Protein AF-A0AB38Z827-F1 (afdb_monomer_lite)

Secondary structure (DSSP, 8-state):
-------B-SSS-B-------HHHHHHHHHHHHHTTS-HHHHHHHHHHHHT---------------------

Structure (mmCIF, N/CA/C/O backbone):
data_AF-A0AB38Z827-F1
#
_entry.id   AF-A0AB38Z827-F1
#
loop_
_atom_site.group_PDB
_atom_site.id
_atom_site.type_symbol
_atom_site.label_atom_id
_atom_site.label_alt_id
_atom_site.label_comp_id
_atom_site.label_asym_id
_atom_site.label_entity_id
_atom_site.label_seq_id
_atom_site.pdbx_PDB_ins_code
_atom_site.Cartn_x
_atom_site.Cartn_y
_atom_site.Cartn_z
_atom_site.occupancy
_atom_site.B_iso_or_equiv
_atom_site.auth_seq_id
_atom_site.auth_comp_id
_atom_site.auth_asym_id
_atom_site.auth_atom_id
_atom_site.pdbx_PDB_model_num
ATOM 1 N N . MET A 1 1 ? -13.509 -11.149 -26.187 1.00 42.94 1 MET A N 1
ATOM 2 C CA . MET A 1 1 ? -12.892 -10.876 -24.870 1.00 42.94 1 MET A CA 1
ATOM 3 C C . MET A 1 1 ? -12.782 -9.370 -24.705 1.00 42.94 1 MET A C 1
ATOM 5 O O . MET A 1 1 ? -12.105 -8.734 -25.503 1.00 42.94 1 MET A O 1
ATOM 9 N N . ALA A 1 2 ? -13.533 -8.782 -23.771 1.00 47.00 2 ALA A N 1
ATOM 10 C CA . ALA A 1 2 ? -13.531 -7.338 -23.561 1.00 47.00 2 ALA A CA 1
ATOM 11 C C . ALA A 1 2 ? -12.141 -6.904 -23.081 1.00 47.00 2 ALA A C 1
ATOM 13 O O . ALA A 1 2 ? -11.714 -7.271 -21.991 1.00 47.00 2 ALA A O 1
ATOM 14 N N . LYS A 1 3 ? -11.421 -6.158 -23.924 1.00 55.03 3 LYS A N 1
ATOM 15 C CA . LYS A 1 3 ? -10.141 -5.543 -23.579 1.00 55.03 3 LYS A CA 1
ATOM 16 C C . LYS A 1 3 ? -10.446 -4.496 -22.511 1.00 55.03 3 LYS A C 1
ATOM 18 O O . LYS A 1 3 ? -10.900 -3.399 -22.835 1.00 55.03 3 LYS A O 1
ATOM 23 N N . THR A 1 4 ? -10.298 -4.865 -21.241 1.00 60.53 4 THR A N 1
ATOM 24 C CA . THR A 1 4 ? -10.374 -3.942 -20.110 1.00 60.53 4 THR A CA 1
ATOM 25 C C . THR A 1 4 ? -9.378 -2.828 -20.397 1.00 60.53 4 THR A C 1
ATOM 27 O O . THR A 1 4 ? -8.167 -3.040 -20.388 1.00 60.53 4 THR A O 1
ATOM 30 N N . ARG A 1 5 ? -9.892 -1.651 -20.778 1.00 57.31 5 ARG A N 1
ATOM 31 C CA . ARG A 1 5 ? -9.073 -0.461 -21.002 1.00 57.31 5 ARG A CA 1
ATOM 32 C C . ARG A 1 5 ? -8.354 -0.198 -19.691 1.00 57.31 5 ARG A C 1
ATOM 34 O O . ARG A 1 5 ? -8.982 0.226 -18.725 1.00 57.31 5 ARG A O 1
ATOM 41 N N . GLN A 1 6 ? -7.064 -0.511 -19.642 1.00 57.34 6 GLN A N 1
ATOM 42 C CA . GLN A 1 6 ? -6.266 -0.158 -18.486 1.00 57.34 6 GLN A CA 1
ATOM 43 C C . GLN A 1 6 ? -6.326 1.366 -18.353 1.00 57.34 6 GLN A C 1
ATOM 45 O O . GLN A 1 6 ? -6.108 2.064 -19.349 1.00 57.34 6 GLN A O 1
ATOM 50 N N . PRO A 1 7 ? -6.676 1.899 -17.176 1.00 55.56 7 PRO A N 1
ATOM 51 C CA . PRO A 1 7 ? -6.691 3.333 -16.962 1.00 55.56 7 PRO A CA 1
ATOM 52 C C . PRO A 1 7 ? -5.234 3.789 -16.875 1.00 55.56 7 PRO A C 1
ATOM 54 O O . PRO A 1 7 ? -4.632 3.815 -15.799 1.00 55.56 7 PRO A O 1
ATOM 57 N N . VAL A 1 8 ? -4.639 4.064 -18.036 1.00 55.66 8 VAL A N 1
ATOM 58 C CA . VAL A 1 8 ? -3.293 4.619 -18.133 1.00 55.66 8 VAL A CA 1
ATOM 59 C C . VAL A 1 8 ? -3.373 6.094 -17.737 1.00 55.66 8 VAL A C 1
ATOM 61 O O . VAL A 1 8 ? -4.119 6.860 -18.344 1.00 55.66 8 VAL A O 1
ATOM 64 N N . VAL A 1 9 ? -2.634 6.496 -16.704 1.00 57.16 9 VAL A N 1
ATOM 65 C CA . VAL A 1 9 ? -2.562 7.882 -16.218 1.00 57.16 9 VAL A CA 1
ATOM 66 C C . VAL A 1 9 ? -1.171 8.439 -16.543 1.00 57.16 9 VAL A C 1
ATOM 68 O O . VAL A 1 9 ? -0.185 8.079 -15.905 1.00 57.16 9 VAL A O 1
ATOM 71 N N . GLY A 1 10 ? -1.065 9.324 -17.538 1.00 65.31 10 GLY A N 1
ATOM 72 C CA . GLY A 1 10 ? 0.216 9.890 -18.000 1.00 65.31 10 GLY A CA 1
ATOM 73 C C . GLY A 1 10 ? 1.025 8.960 -18.925 1.00 65.31 10 GLY A C 1
ATOM 74 O O . GLY A 1 10 ? 0.462 8.087 -19.578 1.00 65.31 10 GLY A O 1
ATOM 75 N N . LYS A 1 11 ? 2.356 9.150 -19.004 1.00 63.91 11 LYS A N 1
ATOM 76 C CA . LYS A 1 11 ? 3.281 8.270 -19.755 1.00 63.91 11 LYS A CA 1
ATOM 77 C C . LYS A 1 11 ? 3.635 7.042 -18.890 1.00 63.91 11 LYS A C 1
ATOM 79 O O . LYS A 1 11 ? 4.366 7.189 -17.916 1.00 63.91 11 LYS A O 1
ATOM 84 N N . ASN A 1 12 ? 3.126 5.854 -19.236 1.00 75.62 12 ASN A N 1
ATOM 85 C CA . ASN A 1 12 ? 3.466 4.541 -18.641 1.00 75.62 12 ASN A CA 1
ATOM 86 C C . ASN A 1 12 ? 3.072 4.278 -17.170 1.00 75.62 12 ASN A C 1
ATOM 88 O O . ASN A 1 12 ? 3.768 3.542 -16.473 1.00 75.62 12 ASN A O 1
ATOM 92 N N . LYS A 1 13 ? 1.954 4.817 -16.669 1.00 79.88 13 LYS A N 1
ATOM 93 C CA . LYS A 1 13 ? 1.422 4.420 -15.346 1.00 79.88 13 LYS A CA 1
ATOM 94 C C . LYS A 1 13 ? 0.009 3.882 -15.480 1.00 79.88 13 LYS A C 1
ATOM 96 O O . LYS A 1 13 ? -0.766 4.434 -16.246 1.00 79.88 13 LYS A O 1
ATOM 101 N N . VAL A 1 14 ? -0.338 2.854 -14.709 1.00 81.00 14 VAL A N 1
ATOM 102 C CA . VAL A 1 14 ? -1.697 2.294 -14.636 1.00 81.00 14 VAL A CA 1
ATOM 103 C C . VAL A 1 14 ? -2.267 2.552 -13.245 1.00 81.00 14 VAL A C 1
ATOM 105 O O . VAL A 1 14 ? -1.559 2.407 -12.248 1.00 81.00 14 VAL A O 1
ATOM 108 N N . SER A 1 15 ? -3.538 2.947 -13.169 1.00 83.81 15 SER A N 1
ATOM 109 C CA . SER A 1 15 ? -4.262 3.032 -11.898 1.00 83.81 15 SER A CA 1
ATOM 110 C C . SER A 1 15 ? -4.890 1.681 -11.551 1.00 83.81 15 SER A C 1
ATOM 112 O O . SER A 1 15 ? -5.592 1.083 -12.365 1.00 83.81 15 SER A O 1
ATOM 114 N N . ILE A 1 16 ? -4.647 1.202 -10.333 1.00 84.38 16 ILE A N 1
ATOM 115 C CA . ILE A 1 16 ? -5.244 -0.024 -9.798 1.00 84.38 16 ILE A CA 1
ATOM 116 C C . ILE A 1 16 ? -6.116 0.379 -8.611 1.00 84.38 16 ILE A C 1
ATOM 118 O O . ILE A 1 16 ? -5.661 1.104 -7.727 1.00 84.38 16 ILE A O 1
ATOM 122 N N . ARG A 1 17 ? -7.372 -0.080 -8.592 1.00 90.88 17 ARG A N 1
ATOM 123 C CA . ARG A 1 17 ? -8.245 0.038 -7.418 1.00 90.88 17 ARG A CA 1
ATOM 124 C C . ARG A 1 17 ? -8.096 -1.215 -6.569 1.00 90.88 17 ARG A C 1
ATOM 126 O O . ARG A 1 17 ? -8.218 -2.321 -7.085 1.00 90.88 17 ARG A O 1
ATOM 133 N N . VAL A 1 18 ? -7.853 -1.021 -5.281 1.00 88.31 18 VAL A N 1
ATOM 134 C CA . VAL A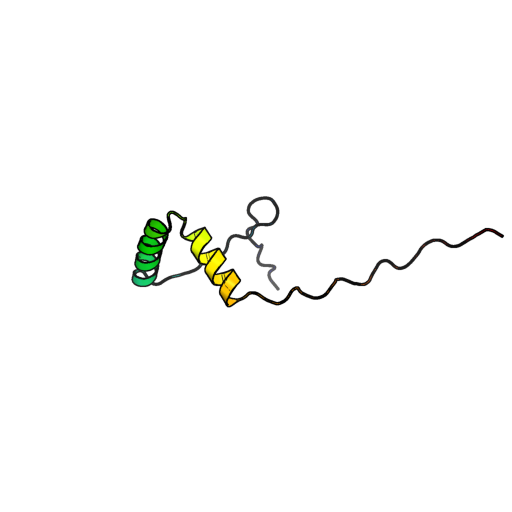 1 18 ? -7.706 -2.080 -4.282 1.00 88.31 18 VAL A CA 1
ATOM 135 C C . VAL A 1 18 ? -8.642 -1.792 -3.119 1.00 88.31 18 VAL A C 1
ATOM 137 O O . VAL A 1 18 ? -8.852 -0.632 -2.766 1.00 88.31 18 VAL A O 1
ATOM 140 N N . LEU A 1 19 ? -9.230 -2.846 -2.560 1.00 94.62 19 LEU A N 1
ATOM 141 C CA . LEU A 1 19 ? -10.082 -2.766 -1.381 1.00 94.62 19 LEU A CA 1
ATOM 142 C C . LEU A 1 19 ? -9.286 -3.270 -0.181 1.00 94.62 19 LEU A C 1
ATOM 144 O O . LEU A 1 19 ? -8.714 -4.356 -0.235 1.00 94.62 19 LEU A O 1
ATOM 148 N N . PHE A 1 20 ? -9.266 -2.476 0.882 1.00 94.44 20 PHE A N 1
ATOM 149 C CA . PHE A 1 20 ? -8.717 -2.847 2.182 1.00 94.44 20 PHE A CA 1
ATOM 150 C C . PHE A 1 20 ? -9.847 -2.889 3.204 1.00 94.44 20 PHE A C 1
ATOM 152 O O . PHE A 1 20 ? -10.849 -2.185 3.046 1.00 94.44 20 PHE A O 1
ATOM 159 N N . SER A 1 21 ? -9.673 -3.681 4.263 1.00 97.81 21 SER A N 1
ATOM 160 C CA . SER A 1 21 ? -10.488 -3.485 5.458 1.00 97.81 21 SER A CA 1
ATOM 161 C C . SER A 1 21 ? -10.194 -2.099 6.044 1.00 97.81 21 SER A C 1
ATOM 163 O O . SER A 1 21 ? -9.099 -1.553 5.873 1.00 97.81 21 SER A O 1
ATOM 165 N N . GLU A 1 22 ? -11.165 -1.514 6.742 1.00 97.31 22 GLU A N 1
ATOM 166 C CA . GLU A 1 22 ? -10.971 -0.206 7.372 1.00 97.31 22 GLU A CA 1
ATOM 167 C C . GLU A 1 22 ? -9.823 -0.236 8.394 1.00 97.31 22 GLU A C 1
ATOM 169 O O . GLU A 1 22 ? -9.000 0.678 8.428 1.00 97.31 22 GLU A O 1
ATOM 174 N N . ALA A 1 23 ? -9.707 -1.319 9.167 1.00 97.62 23 ALA A N 1
ATOM 175 C CA . ALA A 1 23 ? -8.644 -1.496 10.153 1.00 97.62 23 ALA A CA 1
ATOM 176 C C . ALA A 1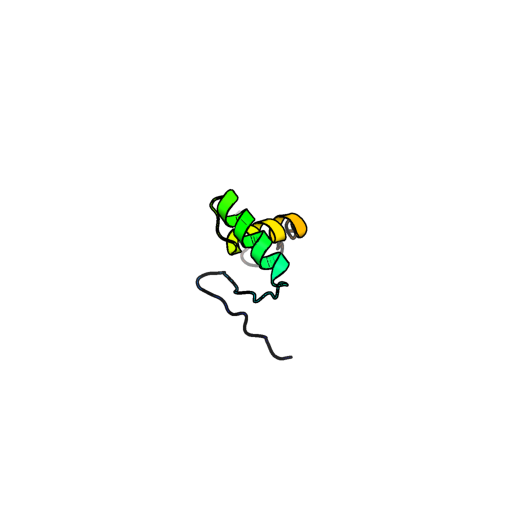 23 ? -7.244 -1.527 9.513 1.00 97.62 23 ALA A C 1
ATOM 178 O O . ALA A 1 23 ? -6.316 -0.874 10.007 1.00 97.62 23 ALA A O 1
ATOM 179 N N . ASP A 1 24 ? -7.094 -2.230 8.388 1.00 95.81 24 ASP A N 1
ATOM 180 C CA . ASP A 1 24 ? -5.822 -2.284 7.659 1.00 95.81 24 ASP A CA 1
ATOM 181 C C . ASP A 1 24 ? -5.475 -0.921 7.063 1.00 95.81 24 ASP A C 1
ATOM 183 O O . ASP A 1 24 ? -4.333 -0.470 7.156 1.00 95.81 24 ASP A O 1
ATOM 187 N N . TYR A 1 25 ? -6.469 -0.220 6.508 1.00 96.06 25 TYR A N 1
ATOM 188 C CA . TYR A 1 25 ? -6.274 1.128 5.980 1.00 96.06 25 TYR A CA 1
ATOM 189 C C . TYR A 1 25 ? -5.799 2.101 7.067 1.00 96.06 25 TYR A C 1
ATOM 191 O O . TYR A 1 25 ? -4.825 2.822 6.861 1.00 96.06 25 TYR A O 1
ATOM 199 N N . GLN A 1 26 ? -6.418 2.084 8.251 1.00 97.38 26 GLN A N 1
ATOM 200 C CA . GLN A 1 26 ? -5.994 2.926 9.377 1.00 97.38 26 GLN A CA 1
ATOM 201 C C . GLN A 1 26 ? -4.576 2.597 9.855 1.00 97.38 26 GLN A C 1
ATOM 203 O O . GLN A 1 26 ? -3.821 3.486 10.252 1.00 97.38 26 GLN A O 1
ATOM 208 N N . SER A 1 27 ? -4.188 1.325 9.795 1.00 95.50 27 SER A N 1
ATOM 209 C CA . SER A 1 27 ? -2.824 0.904 10.122 1.00 95.50 27 SER A CA 1
ATOM 210 C C . SER A 1 27 ? -1.817 1.434 9.093 1.00 95.50 27 SER A C 1
ATOM 212 O O . SER A 1 27 ? -0.759 1.936 9.473 1.00 95.50 27 SER A O 1
ATOM 214 N N . LEU A 1 28 ? -2.172 1.416 7.802 1.00 94.19 28 LEU A N 1
ATOM 215 C CA . LEU A 1 28 ? -1.364 2.001 6.726 1.00 94.19 28 LEU A CA 1
ATOM 216 C C . LEU A 1 28 ? -1.224 3.521 6.847 1.00 94.19 28 LEU A C 1
ATOM 218 O O . LEU A 1 28 ? -0.136 4.033 6.605 1.00 94.19 28 LEU A O 1
ATOM 222 N N . VAL A 1 29 ? -2.280 4.240 7.242 1.00 95.75 29 VAL A N 1
ATOM 223 C CA . VAL A 1 29 ? -2.222 5.696 7.479 1.00 95.75 29 VAL A CA 1
ATOM 224 C C . VAL A 1 29 ? -1.164 6.022 8.534 1.00 95.75 29 VAL A C 1
ATOM 226 O O . VAL A 1 29 ? -0.269 6.824 8.279 1.00 95.75 29 VAL A O 1
ATOM 229 N N . LYS A 1 30 ? -1.206 5.339 9.684 1.00 96.50 30 LYS A N 1
ATOM 230 C CA . LYS A 1 30 ? -0.248 5.555 10.782 1.00 96.50 30 LYS A CA 1
ATOM 231 C C . LYS A 1 30 ? 1.193 5.265 10.365 1.00 96.50 30 LYS A C 1
ATOM 233 O O . LYS A 1 30 ? 2.106 6.002 10.728 1.00 96.50 30 LYS A O 1
ATOM 238 N N . LEU A 1 31 ? 1.408 4.196 9.596 1.00 95.38 31 LEU A N 1
ATOM 239 C CA . LEU A 1 31 ? 2.737 3.860 9.082 1.00 95.38 31 LEU A CA 1
ATOM 240 C C . LEU A 1 31 ? 3.231 4.887 8.056 1.00 95.38 31 LEU A C 1
ATOM 242 O O . LEU A 1 31 ? 4.396 5.277 8.097 1.00 95.38 31 LEU A O 1
ATOM 246 N N . ALA A 1 32 ? 2.351 5.361 7.174 1.00 94.62 32 ALA A N 1
ATOM 247 C CA . ALA A 1 32 ? 2.691 6.361 6.168 1.00 94.62 32 ALA A CA 1
ATOM 248 C C . ALA A 1 32 ? 3.119 7.690 6.812 1.00 94.62 32 ALA A C 1
ATOM 250 O O . ALA A 1 32 ? 4.096 8.305 6.380 1.00 94.62 32 ALA A O 1
ATOM 251 N N . GLU A 1 33 ? 2.443 8.096 7.890 1.00 95.69 33 GLU A N 1
ATOM 252 C CA . GLU A 1 33 ? 2.822 9.258 8.700 1.00 95.69 33 GLU A CA 1
ATOM 253 C C . GLU A 1 33 ? 4.194 9.077 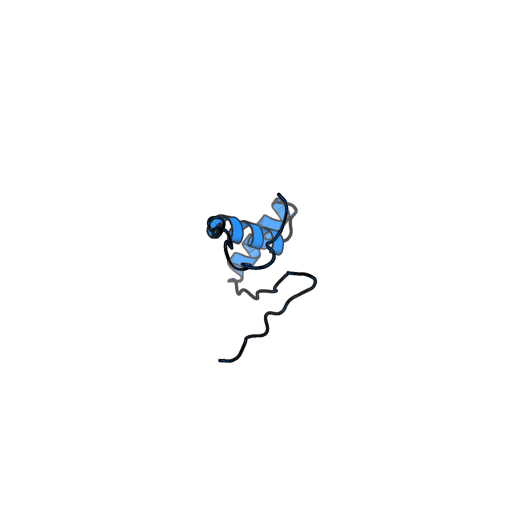9.356 1.00 95.69 33 GLU A C 1
ATOM 255 O O . GLU A 1 33 ? 5.047 9.965 9.260 1.00 95.69 33 GLU A O 1
ATOM 260 N N . LEU A 1 34 ? 4.434 7.915 9.972 1.00 96.00 34 LEU A N 1
ATOM 261 C CA . LEU A 1 34 ? 5.703 7.596 10.627 1.00 96.00 34 LEU A CA 1
ATOM 262 C C . LEU A 1 34 ? 6.880 7.620 9.639 1.00 96.00 34 LEU A C 1
ATOM 264 O O . LEU A 1 34 ? 7.929 8.191 9.933 1.00 96.00 34 LEU A O 1
ATOM 268 N N . GLU A 1 35 ? 6.693 7.044 8.451 1.00 93.88 35 GLU A N 1
ATOM 269 C CA . GLU A 1 35 ? 7.696 7.002 7.380 1.00 93.88 35 GLU A CA 1
ATOM 270 C C . GLU A 1 35 ? 7.773 8.304 6.559 1.00 93.88 35 GLU A C 1
ATOM 272 O O . GLU A 1 35 ? 8.609 8.408 5.659 1.00 93.88 35 GLU A O 1
ATOM 277 N N . ARG A 1 36 ? 6.921 9.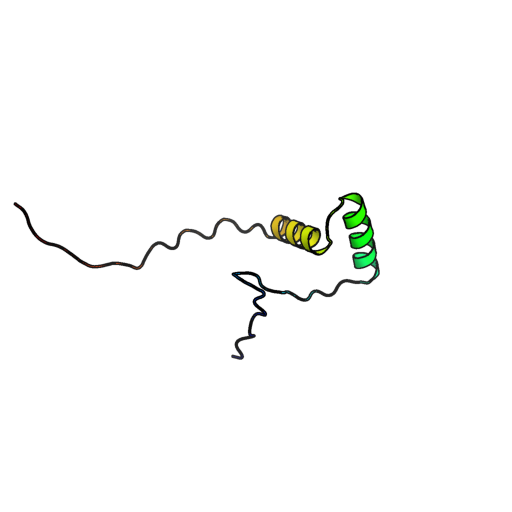303 6.848 1.00 94.94 36 ARG A N 1
ATOM 278 C CA . ARG A 1 36 ? 6.794 10.564 6.087 1.00 94.94 36 ARG A CA 1
ATOM 279 C C . ARG A 1 36 ? 6.633 10.329 4.580 1.00 94.94 36 ARG A C 1
ATOM 281 O O . ARG A 1 36 ? 7.296 10.957 3.753 1.00 94.94 36 ARG A O 1
ATOM 288 N N . THR A 1 37 ? 5.759 9.400 4.216 1.00 95.44 37 THR A N 1
ATOM 289 C CA . THR A 1 37 ? 5.535 8.941 2.838 1.00 95.44 37 THR A CA 1
ATOM 290 C C . THR A 1 37 ? 4.034 8.858 2.542 1.00 95.44 37 THR A C 1
ATOM 292 O O . THR A 1 37 ? 3.214 8.927 3.451 1.00 95.44 37 THR A O 1
ATOM 295 N N . ASP A 1 38 ? 3.642 8.711 1.276 1.00 93.81 38 ASP A N 1
ATOM 296 C CA . ASP A 1 38 ? 2.242 8.463 0.923 1.00 93.81 38 ASP A CA 1
ATOM 297 C C . ASP A 1 38 ? 1.909 6.963 0.914 1.00 93.81 38 ASP A C 1
ATOM 299 O O . ASP A 1 38 ? 2.738 6.117 0.564 1.00 93.81 38 ASP A O 1
ATOM 303 N N . ILE A 1 39 ? 0.650 6.637 1.222 1.00 93.44 39 ILE A N 1
ATOM 304 C CA . ILE A 1 39 ? 0.129 5.259 1.215 1.00 93.44 39 ILE A CA 1
ATOM 305 C C . ILE A 1 39 ? 0.368 4.589 -0.145 1.00 93.44 39 ILE A C 1
ATOM 307 O O . ILE A 1 39 ? 0.746 3.421 -0.212 1.00 93.44 39 ILE A O 1
ATOM 311 N N . GLY A 1 40 ? 0.203 5.328 -1.246 1.00 91.56 40 GLY A N 1
ATOM 312 C CA . GLY A 1 40 ? 0.442 4.807 -2.589 1.00 91.56 40 GLY A CA 1
ATOM 313 C C . GLY A 1 40 ? 1.890 4.356 -2.790 1.00 91.56 40 GLY A C 1
ATOM 314 O O . GLY A 1 40 ? 2.130 3.306 -3.386 1.00 91.56 40 GLY A O 1
ATOM 315 N N . SER A 1 41 ? 2.860 5.115 -2.284 1.00 92.25 41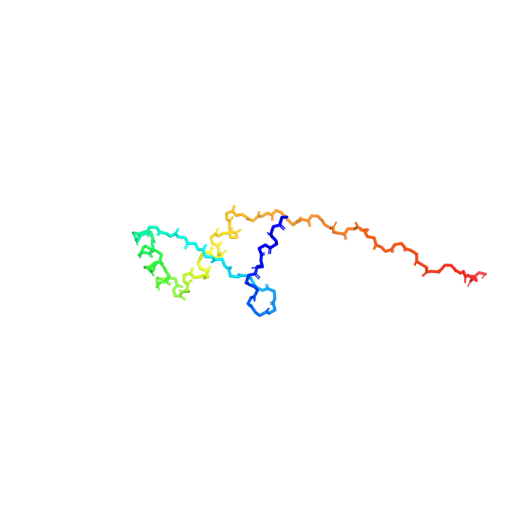 SER A N 1
ATOM 316 C CA . SER A 1 41 ? 4.277 4.748 -2.297 1.00 92.25 41 SER A CA 1
ATOM 317 C C . SER A 1 41 ? 4.561 3.534 -1.426 1.00 92.25 41 SER A C 1
ATOM 319 O O . SER A 1 41 ? 5.266 2.640 -1.892 1.00 92.25 41 SER A O 1
ATOM 321 N N . MET A 1 42 ? 3.987 3.448 -0.223 1.00 92.56 42 MET A N 1
ATOM 322 C CA . MET A 1 42 ? 4.114 2.254 0.623 1.00 92.56 42 MET A CA 1
ATOM 323 C C . MET A 1 42 ? 3.589 1.002 -0.072 1.00 92.56 42 MET A C 1
ATOM 325 O O . MET A 1 42 ? 4.308 0.010 -0.166 1.00 92.56 42 MET A O 1
ATOM 329 N N . VAL A 1 43 ? 2.369 1.056 -0.612 1.00 92.06 43 VAL A N 1
ATOM 330 C CA . VAL A 1 43 ? 1.754 -0.083 -1.306 1.00 92.06 43 VAL A CA 1
ATOM 331 C C . VAL A 1 43 ? 2.587 -0.479 -2.522 1.00 92.06 43 VAL A C 1
ATOM 333 O O . VAL A 1 43 ? 2.854 -1.662 -2.714 1.00 92.06 43 VAL A O 1
ATOM 336 N N . ARG A 1 44 ? 3.079 0.488 -3.312 1.00 89.75 44 ARG A N 1
ATOM 337 C CA . ARG A 1 44 ? 3.993 0.200 -4.432 1.00 89.75 44 ARG A CA 1
ATOM 338 C C . ARG A 1 44 ? 5.263 -0.513 -3.969 1.00 89.75 44 ARG A C 1
ATOM 340 O O . ARG A 1 44 ? 5.654 -1.488 -4.605 1.00 89.75 44 ARG A O 1
ATOM 347 N N . ARG A 1 45 ? 5.895 -0.055 -2.881 1.00 89.88 45 ARG A N 1
ATOM 348 C CA . ARG A 1 45 ? 7.093 -0.701 -2.317 1.00 89.88 45 ARG A CA 1
ATOM 349 C C . ARG A 1 45 ? 6.786 -2.114 -1.834 1.00 89.88 45 ARG A C 1
ATOM 351 O O . ARG A 1 45 ? 7.504 -3.030 -2.203 1.00 89.88 45 ARG A O 1
ATOM 358 N N . ALA A 1 46 ? 5.710 -2.301 -1.074 1.00 89.88 46 ALA A N 1
ATOM 359 C CA . ALA A 1 46 ? 5.306 -3.610 -0.569 1.00 89.88 46 ALA A CA 1
ATOM 360 C C . ALA A 1 46 ? 5.027 -4.602 -1.709 1.00 89.88 46 ALA A C 1
ATOM 362 O O . ALA A 1 46 ? 5.524 -5.724 -1.686 1.00 89.88 46 ALA A O 1
ATOM 363 N N . VAL A 1 47 ? 4.304 -4.167 -2.747 1.00 89.31 47 VAL A N 1
ATOM 364 C CA . VAL A 1 47 ? 4.047 -4.978 -3.948 1.00 89.31 47 VAL A CA 1
ATOM 365 C C . VAL A 1 47 ? 5.351 -5.322 -4.666 1.00 89.31 47 VAL A C 1
ATOM 367 O O . VAL A 1 47 ? 5.549 -6.477 -5.025 1.00 89.31 47 VAL A O 1
ATOM 370 N N . ALA A 1 48 ? 6.258 -4.358 -4.846 1.00 88.12 48 ALA A N 1
ATOM 371 C CA . ALA A 1 48 ? 7.551 -4.604 -5.479 1.00 88.12 48 ALA A CA 1
ATOM 372 C C . ALA A 1 48 ? 8.434 -5.561 -4.663 1.00 88.12 48 ALA A C 1
ATOM 374 O O . ALA A 1 48 ? 9.122 -6.386 -5.248 1.00 88.12 48 ALA A O 1
ATOM 375 N N . LEU A 1 49 ? 8.406 -5.483 -3.331 1.00 87.56 49 LEU A N 1
ATOM 376 C CA . LEU A 1 49 ? 9.147 -6.397 -2.460 1.00 87.56 49 LEU A CA 1
ATOM 377 C C . LEU A 1 49 ? 8.578 -7.818 -2.534 1.00 87.56 49 LEU A C 1
ATOM 379 O O . LEU A 1 49 ? 9.335 -8.766 -2.712 1.00 87.56 49 LEU A O 1
ATOM 383 N N . GLN A 1 50 ? 7.252 -7.955 -2.461 1.00 85.75 50 GLN A N 1
ATOM 384 C CA . GLN A 1 50 ? 6.567 -9.249 -2.445 1.00 85.75 50 GLN A CA 1
ATOM 385 C C . GLN A 1 50 ? 6.603 -9.964 -3.800 1.00 85.75 50 GLN A C 1
ATOM 387 O O . GLN A 1 50 ? 6.710 -11.186 -3.860 1.00 85.75 50 GLN A O 1
ATOM 392 N N . TYR A 1 51 ? 6.479 -9.199 -4.883 1.00 81.75 51 TYR A N 1
ATOM 393 C CA . TYR A 1 51 ? 6.364 -9.699 -6.251 1.00 81.75 51 TYR A CA 1
ATOM 394 C C . TYR A 1 51 ? 7.507 -9.198 -7.128 1.00 81.75 51 TYR A C 1
ATOM 396 O O . TYR A 1 51 ? 7.301 -8.968 -8.320 1.00 81.75 51 TYR A O 1
ATOM 404 N N . SER A 1 52 ? 8.701 -8.999 -6.561 1.00 68.88 52 SER A N 1
ATOM 405 C CA . SER A 1 52 ? 9.908 -8.768 -7.358 1.00 68.88 52 SER A CA 1
ATOM 406 C C . SER A 1 52 ? 10.166 -10.010 -8.212 1.00 68.88 52 SER A C 1
ATOM 408 O O . SER A 1 52 ? 10.862 -10.945 -7.831 1.00 68.88 52 SER A O 1
ATOM 410 N N . LEU A 1 53 ? 9.523 -10.045 -9.378 1.00 58.78 53 LEU A N 1
ATOM 411 C CA . LEU A 1 53 ? 9.774 -11.023 -10.418 1.00 58.78 53 LEU A CA 1
ATOM 412 C C . LEU A 1 53 ? 11.215 -10.816 -10.901 1.00 58.78 53 LEU A C 1
ATOM 414 O O . LEU A 1 53 ? 11.658 -9.664 -11.009 1.00 58.78 53 LEU A O 1
ATOM 418 N N . PRO A 1 54 ? 11.956 -11.899 -11.200 1.00 57.50 54 PRO A N 1
ATOM 419 C CA . PRO A 1 54 ? 13.260 -11.769 -11.832 1.00 57.50 54 PRO A CA 1
ATOM 420 C C . PRO A 1 54 ? 13.105 -10.966 -13.132 1.00 57.50 54 PRO A C 1
ATOM 422 O O . PRO A 1 54 ? 12.010 -10.943 -13.707 1.00 57.50 54 PRO A O 1
ATOM 425 N N . PRO A 1 55 ? 14.167 -10.286 -13.604 1.00 56.03 55 PRO A N 1
ATOM 426 C CA . PRO A 1 55 ? 14.106 -9.586 -14.876 1.00 56.03 55 PRO A CA 1
ATOM 427 C C . PRO A 1 55 ? 13.639 -10.586 -15.931 1.00 56.03 55 PRO A C 1
ATOM 429 O O . PRO A 1 55 ? 14.327 -11.575 -16.174 1.00 56.03 55 PRO A O 1
ATOM 432 N N . CYS A 1 56 ? 12.447 -10.366 -16.502 1.00 44.62 56 CYS A N 1
ATOM 433 C CA . CYS A 1 56 ? 11.987 -11.166 -17.628 1.00 44.62 56 CYS A CA 1
ATOM 434 C C . CYS A 1 56 ? 13.091 -11.116 -18.675 1.00 44.62 56 CYS A C 1
ATOM 436 O O . CYS A 1 56 ? 13.520 -10.037 -19.099 1.00 44.62 56 CYS A O 1
ATOM 438 N N . GLU A 1 57 ? 13.604 -12.301 -18.982 1.00 52.09 57 GLU A N 1
ATOM 439 C CA . GLU A 1 57 ? 14.703 -12.495 -19.893 1.00 52.09 57 GLU A CA 1
ATOM 440 C C . GLU A 1 57 ? 14.399 -11.786 -21.209 1.00 52.09 57 GLU A C 1
ATOM 442 O O . GLU A 1 57 ? 13.316 -11.898 -21.775 1.00 52.09 57 GLU A O 1
ATOM 447 N N . LYS A 1 58 ? 15.381 -10.980 -21.608 1.00 48.88 58 LYS A N 1
ATOM 448 C CA . LYS A 1 58 ? 15.677 -10.488 -22.950 1.00 48.88 58 LYS A CA 1
ATOM 449 C C . LYS A 1 58 ? 14.613 -10.842 -24.000 1.00 48.88 58 LYS A C 1
ATOM 451 O O . LYS A 1 58 ? 14.554 -11.977 -24.459 1.00 48.88 58 LYS A O 1
ATOM 456 N N . LEU A 1 59 ? 13.914 -9.824 -24.502 1.00 51.66 59 LEU A N 1
ATOM 457 C CA . LEU A 1 59 ? 13.501 -9.833 -25.905 1.00 51.66 59 LEU A CA 1
ATOM 458 C C . LEU A 1 59 ? 14.786 -9.886 -26.748 1.00 51.66 59 LEU A C 1
ATOM 460 O O . LEU A 1 59 ? 15.414 -8.861 -27.015 1.00 51.66 59 LEU A O 1
ATOM 464 N N . LYS A 1 60 ? 15.236 -11.100 -27.058 1.00 53.69 60 LYS A N 1
ATOM 465 C CA . LYS A 1 60 ? 16.013 -11.379 -28.259 1.00 53.69 60 LYS A CA 1
ATOM 466 C C . LYS A 1 60 ? 15.045 -11.921 -29.305 1.00 53.69 60 LYS A C 1
ATOM 468 O O . LYS A 1 60 ? 14.199 -12.739 -28.959 1.00 53.69 60 LYS A O 1
ATOM 473 N N . ASP A 1 61 ? 15.272 -11.441 -30.524 1.00 52.22 61 ASP A N 1
ATOM 474 C CA . ASP A 1 61 ? 14.601 -11.745 -31.790 1.00 52.22 61 ASP A CA 1
ATOM 475 C C . ASP A 1 61 ? 13.156 -11.214 -31.862 1.00 52.22 61 ASP A C 1
ATOM 477 O O . ASP A 1 61 ? 12.351 -11.420 -30.966 1.00 52.22 61 ASP A O 1
ATOM 481 N N . ASP A 1 62 ? 12.782 -10.347 -32.808 1.00 54.22 62 ASP A N 1
ATOM 482 C CA . ASP A 1 62 ? 13.120 -10.378 -34.229 1.00 54.22 62 ASP A CA 1
ATOM 483 C C . ASP A 1 62 ? 13.452 -8.987 -34.805 1.00 54.22 62 ASP A C 1
ATOM 485 O O . ASP A 1 62 ? 12.620 -8.079 -34.813 1.00 54.22 62 ASP A O 1
ATOM 489 N N . THR A 1 63 ? 14.640 -8.819 -35.386 1.00 52.59 63 THR A N 1
ATOM 490 C CA . THR A 1 63 ? 14.792 -8.081 -36.656 1.00 52.59 63 THR A CA 1
ATOM 491 C C . THR A 1 63 ? 15.980 -8.686 -37.389 1.00 52.59 63 THR A C 1
ATOM 493 O O . THR A 1 63 ? 17.100 -8.178 -37.372 1.00 52.59 63 THR A O 1
ATOM 496 N N . GLU A 1 64 ? 15.715 -9.838 -37.991 1.00 52.25 64 GLU A N 1
ATOM 497 C CA . GLU A 1 64 ? 16.490 -10.341 -39.110 1.00 52.25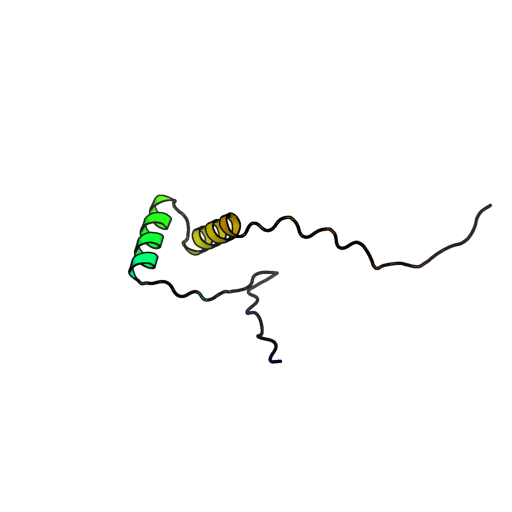 64 GLU A CA 1
ATOM 498 C C . GLU A 1 64 ? 16.252 -9.434 -40.337 1.00 52.25 64 GLU A C 1
ATOM 500 O O . GLU A 1 64 ? 15.147 -8.931 -40.549 1.00 52.25 64 GLU A O 1
ATOM 505 N N . ASN A 1 65 ? 17.299 -9.304 -41.156 1.00 48.38 65 ASN A N 1
ATOM 506 C CA . ASN A 1 65 ? 17.354 -8.805 -42.536 1.00 48.38 65 ASN A CA 1
ATOM 507 C C . ASN A 1 65 ? 17.511 -7.302 -42.818 1.00 48.38 65 ASN A C 1
ATOM 509 O O . ASN A 1 65 ? 16.554 -6.528 -42.829 1.00 48.38 65 ASN A O 1
ATOM 513 N N . THR A 1 66 ? 18.723 -6.963 -43.284 1.00 50.06 66 THR A N 1
ATOM 514 C CA . THR A 1 66 ? 19.080 -6.455 -44.641 1.00 50.06 66 THR A CA 1
ATOM 515 C C . THR A 1 66 ? 20.272 -5.504 -44.447 1.00 50.06 66 THR A C 1
ATOM 517 O O . THR A 1 66 ? 20.129 -4.490 -43.779 1.00 50.06 66 THR A O 1
ATOM 520 N N . SER A 1 67 ? 21.507 -5.790 -44.863 1.00 47.12 67 SER A N 1
ATOM 521 C CA . SER A 1 67 ? 21.949 -5.984 -46.249 1.00 47.12 67 SER A CA 1
ATOM 522 C C . SER A 1 67 ? 23.399 -6.507 -46.306 1.00 47.12 67 SER A C 1
ATOM 524 O O . SER A 1 67 ? 24.311 -5.825 -45.838 1.00 47.12 67 SER A O 1
ATOM 526 N N . ASP A 1 68 ? 23.618 -7.648 -46.958 1.00 50.69 68 ASP A N 1
ATOM 527 C CA . ASP A 1 68 ? 24.779 -7.838 -47.853 1.00 50.69 68 ASP A CA 1
ATOM 528 C C . ASP A 1 68 ? 24.497 -7.023 -49.148 1.00 50.69 68 ASP A C 1
ATOM 530 O O . ASP A 1 68 ? 23.309 -6.799 -49.416 1.00 50.69 68 ASP A O 1
ATOM 534 N N . PRO A 1 69 ? 25.461 -6.605 -50.006 1.00 63.59 69 PRO A N 1
ATOM 535 C CA . PRO A 1 69 ? 26.845 -7.076 -50.108 1.00 63.59 69 PRO A CA 1
ATOM 536 C C . PRO A 1 69 ? 27.916 -5.994 -50.415 1.00 63.59 69 PRO A C 1
ATOM 538 O O . PRO A 1 69 ? 27.611 -4.836 -50.687 1.00 63.59 69 PRO A O 1
ATOM 541 N N . ALA A 1 70 ? 29.179 -6.443 -50.481 1.00 49.97 70 ALA A N 1
ATOM 542 C CA . ALA A 1 70 ? 30.292 -5.922 -51.302 1.00 49.97 70 ALA A CA 1
ATOM 543 C C . ALA A 1 70 ? 31.474 -5.234 -50.590 1.00 49.97 70 ALA A C 1
ATOM 545 O O . ALA A 1 70 ? 31.410 -4.067 -50.210 1.00 49.97 70 ALA A O 1
ATOM 546 N N . ARG A 1 71 ? 32.608 -5.955 -50.603 1.00 47.09 71 ARG A N 1
ATOM 547 C CA . ARG A 1 71 ? 33.982 -5.579 -51.034 1.00 47.09 71 ARG A CA 1
ATOM 548 C C . ARG A 1 71 ? 34.954 -6.401 -50.177 1.00 47.09 71 ARG A C 1
ATOM 550 O O . ARG A 1 71 ? 34.940 -6.263 -48.963 1.00 47.09 71 ARG A O 1
ATOM 557 N N . GLY A 1 72 ? 35.696 -7.362 -50.720 1.00 41.62 72 GLY A N 1
ATOM 558 C CA . GLY A 1 72 ? 36.541 -7.269 -51.911 1.00 41.62 72 GLY A CA 1
ATOM 559 C C . GLY A 1 72 ? 37.975 -7.291 -51.413 1.00 41.62 72 GLY A C 1
ATOM 560 O O . GLY A 1 72 ? 38.358 -6.266 -50.813 1.00 41.62 72 GLY A O 1
#

Organism: NCBI:txid61435

Radius of gyration: 22.08 Å; chains: 1; bounding box: 50×23×63 Å

Foldseek 3Di:
DPPPPFCDDPPPDGDDDDDDDPVVVVVLVVVCVVVVHDSVVVVVVVCCVVPVDPPPDDPDDDDDDDDDDDDD

pLDDT: mean 74.72, std 19.65, range [41.62, 97.81]

Sequence (72 aa):
MAKTRQPVVGKNKVSIRVLFSEADYQSLVKLAELERTDIGSMVRRAVALQYSLPPCEKLKDDTENTSDPARG